Protein AF-A0A2L2XI85-F1 (afdb_monomer)

Sequence (77 aa):
MDVTTLGIHPDMAQYLAELGIVDLHGGHIPLRQVGRLQRVLRLRSSLGVNFTGAAIITELLERMEGMQEELERLRRR

Structure (mmCIF, N/CA/C/O backbone):
data_AF-A0A2L2XI85-F1
#
_entry.id   AF-A0A2L2XI85-F1
#
loop_
_atom_site.group_PDB
_atom_site.id
_atom_site.type_symbol
_atom_site.label_atom_id
_atom_site.label_alt_id
_atom_site.label_comp_id
_atom_site.label_asym_id
_atom_site.label_entity_id
_atom_site.label_seq_id
_atom_site.pdbx_PDB_ins_code
_atom_site.Cartn_x
_atom_site.Cartn_y
_atom_site.Cartn_z
_atom_site.occupancy
_atom_site.B_iso_or_equiv
_atom_site.auth_seq_id
_atom_site.auth_comp_id
_atom_site.auth_asym_id
_atom_site.auth_atom_id
_atom_site.pdbx_PDB_model_num
ATOM 1 N N . MET A 1 1 ? 14.288 1.876 -1.161 1.00 94.12 1 MET A N 1
ATOM 2 C CA . MET A 1 1 ? 14.255 0.408 -1.063 1.00 94.12 1 MET A CA 1
ATOM 3 C C . MET A 1 1 ? 14.085 -0.138 -2.461 1.00 94.12 1 MET A C 1
ATOM 5 O O . MET A 1 1 ? 13.180 0.317 -3.147 1.00 94.12 1 MET A O 1
ATOM 9 N N . ASP A 1 2 ? 14.986 -1.012 -2.893 1.00 94.88 2 ASP A N 1
ATOM 10 C CA . ASP A 1 2 ? 14.932 -1.639 -4.217 1.00 94.88 2 ASP A CA 1
ATOM 11 C C . ASP A 1 2 ? 13.677 -2.524 -4.331 1.00 94.88 2 ASP A C 1
ATOM 13 O O . ASP A 1 2 ? 13.391 -3.325 -3.437 1.00 94.88 2 ASP A O 1
ATOM 17 N N . VAL A 1 3 ? 12.908 -2.366 -5.408 1.00 93.31 3 VAL A N 1
ATOM 18 C CA . VAL A 1 3 ? 11.650 -3.100 -5.637 1.00 93.31 3 VAL A CA 1
ATOM 19 C C . VAL A 1 3 ? 11.853 -4.607 -5.783 1.00 93.31 3 VAL A C 1
ATOM 21 O O . VAL A 1 3 ? 11.004 -5.385 -5.347 1.00 93.31 3 VAL A O 1
ATOM 24 N N . THR A 1 4 ? 13.000 -5.040 -6.301 1.00 93.69 4 THR A N 1
ATOM 25 C CA . THR A 1 4 ? 13.313 -6.464 -6.467 1.00 93.69 4 THR A CA 1
ATOM 26 C C . THR A 1 4 ? 13.504 -7.151 -5.116 1.00 93.69 4 THR A C 1
ATOM 28 O O . THR A 1 4 ? 13.033 -8.270 -4.915 1.00 93.69 4 THR A O 1
ATOM 31 N N . THR A 1 5 ? 14.077 -6.443 -4.135 1.00 94.12 5 THR A N 1
ATOM 32 C CA . THR A 1 5 ? 14.223 -6.931 -2.749 1.00 94.12 5 THR A CA 1
ATOM 33 C C . THR A 1 5 ? 12.882 -7.076 -2.026 1.00 94.12 5 THR A C 1
ATOM 35 O O . THR A 1 5 ? 12.782 -7.803 -1.041 1.00 94.12 5 THR A O 1
ATOM 38 N N . LEU A 1 6 ? 11.837 -6.413 -2.532 1.00 89.50 6 LEU A N 1
ATOM 39 C CA . LEU A 1 6 ? 10.458 -6.532 -2.060 1.00 89.50 6 LEU A CA 1
ATOM 40 C C . LEU A 1 6 ? 9.674 -7.644 -2.773 1.00 89.50 6 LEU A C 1
ATOM 42 O O . LEU A 1 6 ? 8.484 -7.806 -2.507 1.00 89.50 6 LEU A O 1
ATOM 46 N N . GLY A 1 7 ? 10.309 -8.392 -3.682 1.00 92.25 7 GLY A N 1
ATOM 47 C CA . GLY A 1 7 ? 9.638 -9.390 -4.516 1.00 92.25 7 GLY A CA 1
ATOM 48 C C . GLY A 1 7 ? 8.715 -8.774 -5.571 1.00 92.25 7 GLY A C 1
ATOM 49 O O . GLY A 1 7 ? 7.817 -9.451 -6.070 1.00 92.25 7 GLY A O 1
ATOM 50 N N . ILE A 1 8 ? 8.900 -7.491 -5.897 1.00 92.25 8 ILE A N 1
ATOM 51 C CA . ILE A 1 8 ? 8.084 -6.767 -6.871 1.00 92.25 8 ILE A CA 1
ATOM 52 C C . ILE A 1 8 ? 8.858 -6.688 -8.184 1.00 92.25 8 ILE A C 1
ATOM 54 O O . ILE A 1 8 ? 9.978 -6.180 -8.235 1.00 92.25 8 ILE A O 1
ATOM 58 N N . HIS A 1 9 ? 8.245 -7.184 -9.258 1.00 94.38 9 HIS A N 1
ATOM 59 C CA . HIS A 1 9 ? 8.818 -7.079 -10.597 1.00 94.38 9 HIS A CA 1
ATOM 60 C C . HIS A 1 9 ? 8.946 -5.599 -11.016 1.00 94.38 9 HIS A C 1
ATOM 62 O O . HIS A 1 9 ? 7.997 -4.845 -10.779 1.00 94.38 9 HIS A O 1
ATOM 68 N N . PRO A 1 10 ? 10.042 -5.168 -11.672 1.00 94.06 10 PRO A N 1
ATOM 69 C CA . PRO A 1 10 ? 10.228 -3.775 -12.091 1.00 94.06 10 PRO A CA 1
ATOM 70 C C . PRO A 1 10 ? 9.049 -3.195 -12.883 1.00 94.06 10 PRO A C 1
ATOM 72 O O . PRO A 1 10 ? 8.571 -2.115 -12.549 1.00 94.06 10 PRO A O 1
ATOM 75 N N . ASP A 1 11 ? 8.502 -3.944 -13.844 1.00 95.81 11 ASP A N 1
ATOM 76 C CA . ASP A 1 11 ? 7.336 -3.499 -14.626 1.00 95.81 11 ASP A CA 1
ATOM 77 C C . ASP A 1 11 ? 6.085 -3.300 -13.760 1.00 95.81 11 ASP A C 1
ATOM 79 O O . ASP A 1 11 ? 5.302 -2.378 -13.975 1.00 95.81 11 ASP A O 1
ATOM 83 N N . MET A 1 12 ? 5.904 -4.138 -12.733 1.00 94.50 12 MET A N 1
ATOM 84 C CA . MET A 1 12 ? 4.809 -3.969 -11.779 1.00 94.50 12 MET A CA 1
ATOM 85 C C . MET A 1 12 ? 5.027 -2.721 -10.924 1.00 94.50 12 MET A C 1
ATOM 87 O O . MET A 1 12 ? 4.078 -1.986 -10.674 1.00 94.50 12 MET A O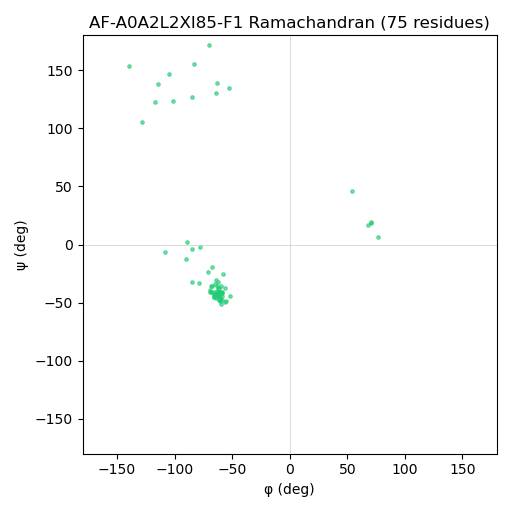 1
ATOM 91 N N . ALA A 1 13 ? 6.261 -2.462 -10.486 1.00 95.38 13 ALA A N 1
ATOM 92 C CA . ALA A 1 13 ? 6.582 -1.245 -9.750 1.00 95.38 13 ALA A CA 1
ATOM 93 C C . ALA A 1 13 ? 6.338 0.013 -10.596 1.00 95.38 13 ALA A C 1
ATOM 95 O O . ALA A 1 13 ? 5.775 0.980 -10.088 1.00 95.38 13 ALA A O 1
ATOM 96 N N . GLN A 1 14 ? 6.705 -0.024 -11.878 1.00 97.00 14 GLN A N 1
ATOM 97 C CA . GLN A 1 14 ? 6.445 1.052 -12.830 1.00 97.00 14 GLN A CA 1
ATOM 98 C C . GLN A 1 14 ? 4.939 1.290 -12.997 1.00 97.00 14 GLN A C 1
ATOM 100 O O . GLN A 1 14 ? 4.473 2.416 -12.848 1.00 97.00 14 GLN A O 1
ATOM 105 N N . TYR A 1 15 ? 4.158 0.226 -13.186 1.00 95.62 15 TYR A N 1
ATOM 106 C CA . TYR A 1 15 ? 2.701 0.317 -13.269 1.00 95.62 15 TYR A CA 1
ATOM 107 C C 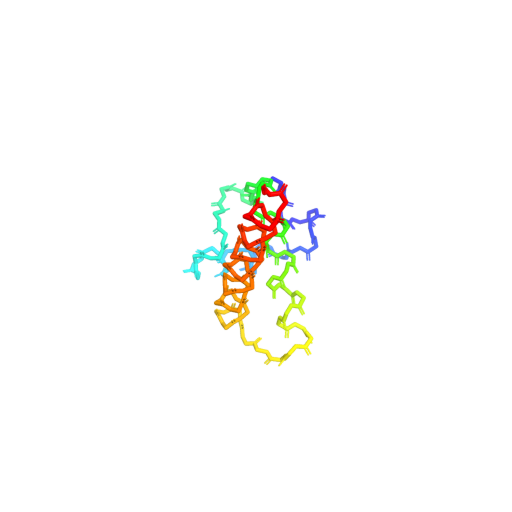. TYR A 1 15 ? 2.068 0.903 -11.993 1.00 95.62 15 TYR A C 1
ATOM 109 O O . TYR A 1 15 ? 1.178 1.748 -12.054 1.00 95.62 15 TYR A O 1
ATOM 117 N N . LEU A 1 16 ? 2.544 0.502 -10.810 1.00 95.75 16 LEU A N 1
ATOM 118 C CA . LEU A 1 16 ? 2.080 1.063 -9.536 1.00 95.75 16 LEU A CA 1
ATOM 119 C C . LEU A 1 16 ? 2.435 2.551 -9.388 1.00 95.75 16 LEU A C 1
ATOM 121 O O . LEU A 1 16 ? 1.661 3.298 -8.785 1.00 95.75 16 LEU A O 1
ATOM 125 N N . ALA A 1 17 ? 3.575 2.979 -9.932 1.00 96.75 17 ALA A N 1
ATOM 126 C CA . ALA A 1 17 ? 3.972 4.382 -9.959 1.00 96.75 17 ALA A CA 1
ATOM 127 C C . ALA A 1 17 ? 3.091 5.208 -10.908 1.00 96.75 17 ALA A C 1
ATOM 129 O O . ALA A 1 17 ? 2.652 6.295 -10.543 1.00 96.75 17 ALA A O 1
ATOM 130 N N . GLU A 1 18 ? 2.747 4.667 -12.078 1.00 96.38 18 GLU A N 1
ATOM 131 C CA . GLU A 1 18 ? 1.813 5.294 -13.027 1.00 96.38 18 GLU A CA 1
ATOM 132 C C . GLU A 1 18 ? 0.405 5.467 -12.442 1.00 96.38 18 GLU A C 1
ATOM 134 O O . GLU A 1 18 ? -0.277 6.447 -12.734 1.00 96.38 18 GLU A O 1
ATOM 139 N N . LEU A 1 19 ? -0.015 4.557 -11.560 1.00 94.44 19 LEU A N 1
ATOM 140 C CA . LEU A 1 19 ? -1.257 4.680 -10.791 1.00 94.44 19 LEU A CA 1
ATOM 141 C C . LEU A 1 19 ? -1.153 5.641 -9.589 1.00 94.44 19 LEU A C 1
ATOM 143 O O . LEU A 1 19 ? -2.139 5.820 -8.874 1.00 94.44 19 LEU A O 1
ATOM 147 N N . GLY A 1 20 ? 0.021 6.222 -9.323 1.00 94.44 20 GLY A N 1
ATOM 148 C CA . GLY A 1 20 ? 0.265 7.114 -8.185 1.00 94.44 20 GLY A CA 1
ATOM 149 C C . GLY A 1 20 ? 0.275 6.412 -6.820 1.00 94.44 20 GLY A C 1
ATOM 150 O O . GLY A 1 20 ? 0.107 7.057 -5.786 1.00 94.44 20 GLY A O 1
ATOM 151 N N . ILE A 1 21 ? 0.438 5.085 -6.785 1.00 95.62 21 ILE A N 1
ATOM 152 C CA . ILE A 1 21 ? 0.411 4.303 -5.537 1.00 95.62 21 ILE A CA 1
ATOM 153 C C . ILE A 1 21 ? 1.747 4.416 -4.789 1.00 95.62 21 ILE A C 1
ATOM 155 O O . ILE A 1 21 ? 1.765 4.401 -3.554 1.00 95.62 21 ILE A O 1
ATOM 159 N N . VAL A 1 22 ? 2.850 4.540 -5.530 1.00 96.44 22 VAL A N 1
ATOM 160 C CA . VAL A 1 22 ? 4.216 4.694 -5.011 1.00 96.44 22 VAL A CA 1
ATOM 161 C C . VAL A 1 22 ? 5.000 5.708 -5.833 1.00 96.44 22 VAL A C 1
ATOM 163 O O . VAL A 1 22 ? 4.762 5.856 -7.027 1.00 96.44 22 VAL A O 1
ATOM 166 N N . ASP A 1 23 ? 5.991 6.335 -5.209 1.00 96.56 23 ASP A N 1
ATOM 167 C CA . ASP A 1 23 ? 7.025 7.072 -5.928 1.00 96.56 23 ASP A CA 1
ATOM 168 C C . ASP A 1 23 ? 8.119 6.079 -6.338 1.00 96.56 23 ASP A C 1
ATOM 170 O O . ASP A 1 23 ? 8.650 5.356 -5.489 1.00 96.56 23 ASP A O 1
ATOM 174 N N . LEU A 1 24 ? 8.474 6.040 -7.623 1.00 97.06 24 LEU A N 1
ATOM 175 C CA . LEU A 1 24 ? 9.537 5.175 -8.136 1.00 97.06 24 LEU A CA 1
ATOM 176 C C . LEU A 1 24 ? 10.680 6.013 -8.712 1.00 97.06 24 LEU A C 1
ATOM 178 O O . LEU A 1 24 ? 10.498 6.790 -9.646 1.00 97.06 24 LEU A O 1
ATOM 182 N N . HIS A 1 25 ? 11.885 5.814 -8.180 1.00 95.50 25 HIS A N 1
ATOM 183 C CA . HIS A 1 25 ? 13.100 6.486 -8.634 1.00 95.50 25 HIS A CA 1
ATOM 184 C C . HIS A 1 25 ? 14.181 5.446 -8.921 1.00 95.50 25 HIS A C 1
ATOM 186 O O . HIS A 1 25 ? 14.734 4.855 -7.996 1.00 95.50 25 HIS A O 1
ATOM 192 N N . GLY A 1 26 ? 14.464 5.182 -10.202 1.00 93.06 26 GLY A N 1
ATOM 193 C CA . GLY A 1 26 ? 15.508 4.231 -10.606 1.00 93.06 26 GLY A CA 1
ATOM 194 C C . GLY A 1 26 ? 15.347 2.845 -9.968 1.00 93.06 26 GLY A C 1
ATOM 195 O O . GLY A 1 26 ? 16.296 2.323 -9.390 1.00 93.06 26 GLY A O 1
ATOM 196 N N . GLY A 1 27 ? 14.129 2.292 -9.968 1.00 94.12 27 GLY A N 1
ATOM 197 C CA . GLY A 1 27 ? 13.836 0.990 -9.349 1.00 94.12 27 GLY A CA 1
ATOM 198 C C . GLY A 1 27 ? 13.730 1.005 -7.819 1.00 94.12 27 GLY A C 1
ATOM 199 O O . GLY A 1 27 ? 13.593 -0.050 -7.206 1.00 94.12 27 GLY A O 1
ATOM 200 N N . HIS A 1 28 ? 13.779 2.176 -7.181 1.00 97.00 28 HIS A N 1
ATOM 201 C CA . HIS A 1 28 ? 13.679 2.304 -5.731 1.00 97.00 28 HIS A CA 1
ATOM 202 C C . HIS A 1 28 ? 12.413 3.047 -5.315 1.00 97.00 28 HIS A C 1
ATOM 204 O O . HIS A 1 28 ? 12.092 4.094 -5.873 1.00 97.00 28 HIS A O 1
ATOM 210 N N . ILE A 1 29 ? 11.755 2.550 -4.265 1.00 96.69 29 ILE A N 1
ATOM 211 C CA . ILE A 1 29 ? 10.658 3.247 -3.585 1.00 96.69 29 ILE A CA 1
ATOM 212 C C . ILE A 1 29 ? 11.119 3.833 -2.241 1.00 96.69 29 ILE A C 1
ATOM 214 O O . ILE A 1 29 ? 11.967 3.233 -1.561 1.00 96.69 29 ILE A O 1
ATOM 218 N N . PRO A 1 30 ? 10.584 4.984 -1.802 1.00 96.94 30 PRO A N 1
ATOM 219 C CA . PRO A 1 30 ? 10.804 5.504 -0.458 1.00 96.94 30 PRO A CA 1
ATOM 220 C C . PRO A 1 30 ? 10.467 4.476 0.628 1.00 96.94 30 PRO A C 1
ATOM 222 O O . PRO A 1 30 ? 9.401 3.866 0.605 1.00 96.94 30 PRO A O 1
ATOM 225 N N . LEU A 1 31 ? 11.334 4.329 1.639 1.00 95.44 31 LEU A N 1
ATOM 226 C CA . LEU A 1 31 ? 11.124 3.362 2.730 1.00 95.44 31 LEU A CA 1
ATOM 227 C C . LEU A 1 31 ? 9.773 3.572 3.441 1.00 95.44 31 LEU A C 1
ATOM 229 O O . LEU A 1 31 ? 9.075 2.611 3.746 1.00 95.44 31 LEU A O 1
ATOM 233 N N . ARG A 1 32 ? 9.363 4.836 3.613 1.00 95.50 32 ARG A N 1
ATOM 234 C CA . ARG A 1 32 ? 8.064 5.223 4.191 1.00 95.50 32 ARG A CA 1
ATOM 235 C C . ARG A 1 32 ? 6.849 4.659 3.434 1.00 95.50 32 ARG A C 1
ATOM 237 O O . ARG A 1 32 ? 5.794 4.500 4.030 1.00 95.50 32 ARG A O 1
ATOM 244 N N . GLN A 1 33 ? 6.980 4.361 2.137 1.00 96.00 33 GLN A N 1
ATOM 245 C CA . GLN A 1 33 ? 5.889 3.841 1.304 1.00 96.00 33 GLN A CA 1
ATOM 246 C C . GLN A 1 33 ? 5.813 2.310 1.299 1.00 96.00 33 GLN A C 1
ATOM 248 O O . GLN A 1 33 ? 4.794 1.764 0.885 1.00 96.00 33 GLN A O 1
ATOM 253 N N . VAL A 1 34 ? 6.839 1.607 1.795 1.00 95.44 34 VAL A N 1
ATOM 254 C CA . VAL A 1 34 ? 6.908 0.135 1.768 1.00 95.44 34 VAL A CA 1
ATOM 255 C C . VAL A 1 34 ? 5.745 -0.493 2.534 1.00 95.44 34 VAL A C 1
ATOM 257 O O . VAL A 1 34 ? 5.064 -1.371 2.007 1.00 95.44 34 VAL A O 1
ATOM 260 N N . GLY A 1 35 ? 5.475 -0.019 3.754 1.00 95.25 35 GLY A N 1
ATOM 261 C CA . GLY A 1 35 ? 4.384 -0.552 4.578 1.00 95.25 35 GLY A CA 1
ATOM 262 C C . GLY A 1 35 ? 3.010 -0.339 3.936 1.00 95.25 35 GLY A C 1
ATOM 263 O O . GLY A 1 35 ? 2.207 -1.272 3.849 1.00 95.25 35 GLY A O 1
ATOM 264 N N . ARG A 1 36 ? 2.769 0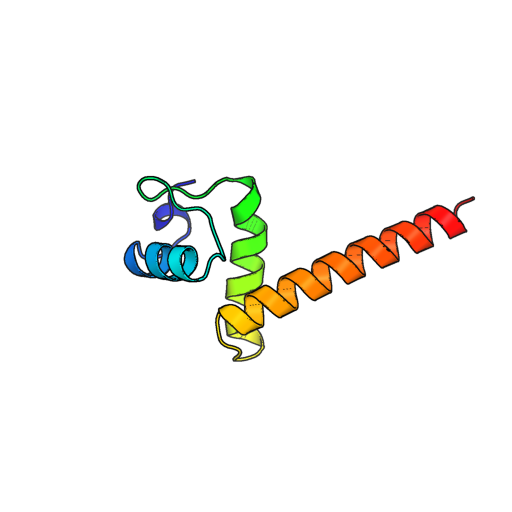.868 3.407 1.00 95.56 36 ARG A N 1
ATOM 265 C CA . ARG A 1 36 ? 1.532 1.201 2.688 1.00 95.56 36 ARG A CA 1
ATOM 266 C C . ARG A 1 36 ? 1.367 0.344 1.433 1.00 95.56 36 ARG A C 1
ATOM 268 O O . ARG A 1 36 ? 0.302 -0.229 1.222 1.00 95.56 36 ARG A O 1
ATOM 275 N N . LEU A 1 37 ? 2.428 0.163 0.647 1.00 95.62 37 LEU A N 1
ATOM 276 C CA . LEU A 1 37 ? 2.413 -0.699 -0.534 1.00 95.62 37 LEU A CA 1
ATOM 277 C C . LEU A 1 37 ? 2.081 -2.155 -0.178 1.00 95.62 37 LEU A C 1
ATOM 279 O O . LEU A 1 37 ? 1.218 -2.761 -0.807 1.00 95.62 37 LEU A O 1
ATOM 283 N N . GLN A 1 38 ? 2.700 -2.715 0.864 1.00 94.81 38 GLN A N 1
ATOM 284 C CA . GLN A 1 38 ? 2.382 -4.070 1.329 1.00 94.81 38 GLN A CA 1
ATOM 285 C C . GLN A 1 38 ? 0.909 -4.212 1.743 1.00 94.81 38 GLN A C 1
ATOM 287 O O . GLN A 1 38 ? 0.304 -5.262 1.518 1.00 94.81 38 GLN A O 1
ATOM 292 N N . ARG A 1 39 ? 0.319 -3.166 2.337 1.00 95.88 39 ARG A N 1
ATOM 293 C CA . ARG A 1 39 ? -1.107 -3.122 2.692 1.00 95.88 39 ARG A CA 1
ATOM 294 C C . ARG A 1 39 ? -1.993 -3.156 1.444 1.00 95.88 39 ARG A C 1
ATOM 296 O O . ARG A 1 39 ? -2.906 -3.978 1.400 1.00 95.88 39 ARG A O 1
ATOM 303 N N . VAL A 1 40 ? -1.653 -2.390 0.406 1.00 96.81 40 VAL A N 1
ATOM 304 C CA . VAL A 1 40 ? -2.332 -2.424 -0.904 1.00 96.81 40 VAL A CA 1
ATOM 305 C C . VAL A 1 40 ? -2.257 -3.814 -1.542 1.00 96.81 40 VA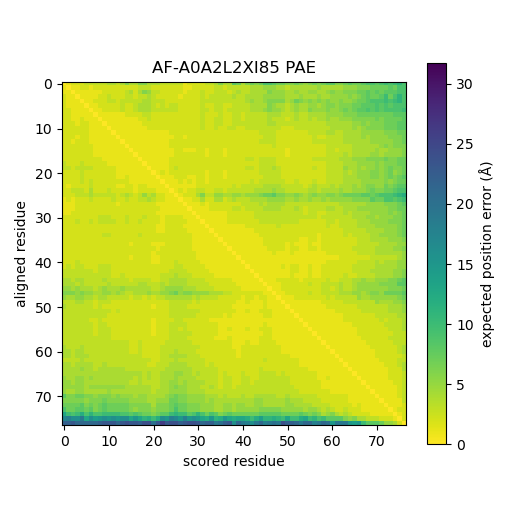L A C 1
ATOM 307 O O . VAL A 1 40 ? -3.288 -4.371 -1.921 1.00 96.81 40 VAL A O 1
ATOM 310 N N . LEU A 1 41 ? -1.061 -4.407 -1.630 1.00 94.81 41 LEU A N 1
ATOM 311 C CA . LEU A 1 41 ? -0.866 -5.729 -2.243 1.00 94.81 41 LEU A CA 1
ATOM 312 C C . LEU A 1 41 ? -1.691 -6.811 -1.533 1.00 94.81 41 LEU A C 1
ATOM 314 O O . LEU A 1 41 ? -2.365 -7.610 -2.186 1.00 94.81 41 LEU A O 1
ATOM 318 N N . ARG A 1 42 ? -1.686 -6.793 -0.195 1.00 95.31 42 ARG A N 1
ATOM 319 C CA . ARG A 1 42 ? -2.460 -7.721 0.632 1.00 95.31 42 ARG A CA 1
ATOM 320 C C . ARG A 1 42 ? -3.966 -7.520 0.477 1.00 95.31 42 ARG A C 1
ATOM 322 O O . ARG A 1 42 ? -4.682 -8.501 0.312 1.00 95.31 42 ARG A O 1
ATOM 329 N N . LEU A 1 43 ? -4.458 -6.279 0.487 1.00 96.56 43 LEU A N 1
ATOM 330 C CA . LEU A 1 43 ? -5.886 -5.996 0.298 1.00 96.56 43 LEU A CA 1
ATOM 331 C C . LEU A 1 43 ? -6.379 -6.476 -1.065 1.00 96.56 43 LEU A C 1
ATOM 333 O O . LEU A 1 43 ? -7.415 -7.133 -1.139 1.00 96.56 43 LEU A O 1
ATOM 337 N N . ARG A 1 44 ? -5.603 -6.232 -2.126 1.00 95.75 44 ARG A N 1
ATOM 338 C CA . ARG A 1 44 ? -5.877 -6.796 -3.451 1.00 95.75 44 ARG A CA 1
ATOM 339 C C . ARG A 1 44 ? -5.980 -8.322 -3.403 1.00 95.75 44 ARG A C 1
ATOM 341 O O . ARG A 1 44 ? -6.944 -8.866 -3.931 1.00 95.75 44 ARG A O 1
ATOM 348 N N . SER A 1 45 ? -5.026 -9.016 -2.771 1.00 95.38 45 SER A N 1
ATOM 349 C CA . SER A 1 45 ? -5.064 -10.486 -2.699 1.00 95.38 45 SER A CA 1
ATOM 350 C C . SER A 1 45 ? -6.218 -11.025 -1.853 1.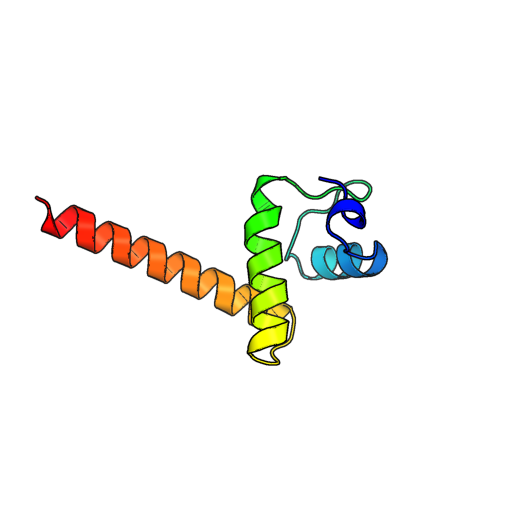00 95.38 45 SER A C 1
ATOM 352 O O . SER A 1 45 ? -6.781 -12.059 -2.188 1.00 95.38 45 SER A O 1
ATOM 354 N N . SER A 1 46 ? -6.574 -10.337 -0.766 1.00 97.06 46 SER A N 1
ATOM 355 C CA . SER A 1 46 ? -7.572 -10.815 0.194 1.00 97.06 46 SER A CA 1
ATOM 356 C C . SER A 1 46 ? -9.008 -10.488 -0.209 1.00 97.06 46 SER A C 1
ATOM 358 O O . SER A 1 46 ? -9.907 -11.257 0.111 1.00 97.06 46 SER A O 1
ATOM 360 N N . LEU A 1 47 ? -9.235 -9.357 -0.885 1.00 94.56 47 LEU A N 1
ATOM 361 C CA . LEU A 1 47 ? -10.575 -8.872 -1.241 1.00 94.56 47 LEU A CA 1
ATOM 362 C C . LEU A 1 47 ? -10.890 -8.993 -2.738 1.00 94.56 47 LEU A C 1
ATOM 364 O O . LEU A 1 47 ? -12.005 -8.687 -3.148 1.00 94.56 47 LEU A O 1
ATOM 368 N N . GLY A 1 48 ? -9.92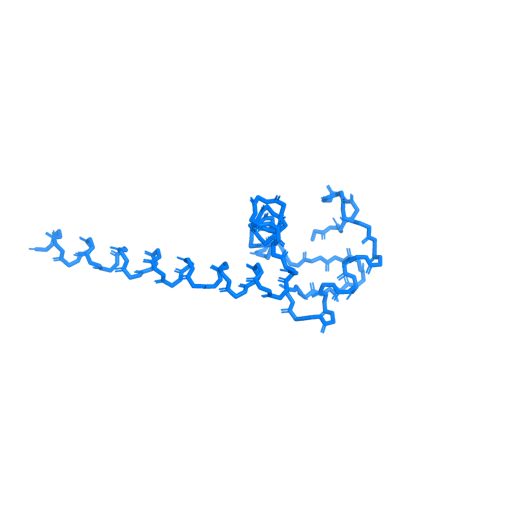1 -9.389 -3.568 1.00 95.00 48 GLY A N 1
ATOM 369 C CA . GLY A 1 48 ? -10.108 -9.509 -5.018 1.00 95.00 48 GLY A CA 1
ATOM 370 C C . GLY A 1 48 ? -10.314 -8.171 -5.739 1.00 95.00 48 GLY A C 1
ATOM 371 O O . GLY A 1 48 ? -10.791 -8.146 -6.871 1.00 95.00 48 GLY A O 1
ATOM 372 N N . VAL A 1 49 ? -9.966 -7.051 -5.101 1.00 96.50 49 VAL A N 1
ATOM 373 C CA . VAL A 1 49 ? -10.073 -5.708 -5.689 1.00 96.50 49 VAL A CA 1
ATOM 374 C C . VAL A 1 49 ? -8.863 -5.389 -6.569 1.00 96.50 49 VAL A C 1
ATOM 376 O O . VAL A 1 49 ? -7.770 -5.916 -6.370 1.00 96.50 49 VAL A O 1
ATOM 379 N N . ASN A 1 50 ? -9.023 -4.489 -7.539 1.00 95.81 50 ASN A N 1
ATOM 380 C CA . ASN A 1 50 ? -7.890 -3.990 -8.324 1.00 95.81 50 ASN A CA 1
ATOM 381 C C . ASN A 1 50 ? -6.956 -3.088 -7.477 1.00 95.81 50 ASN A C 1
ATOM 383 O O . 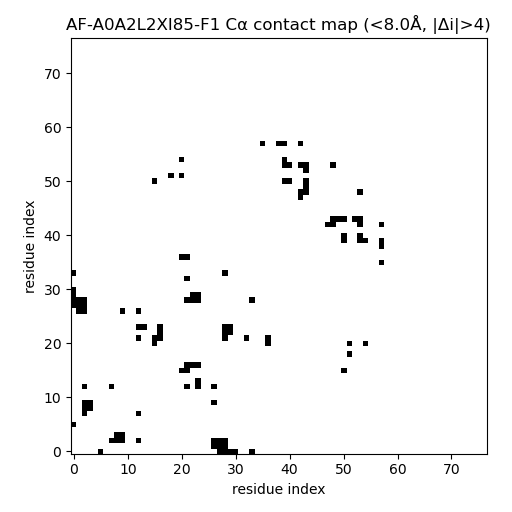ASN A 1 50 ? -7.265 -2.744 -6.335 1.00 95.81 50 ASN A O 1
ATOM 387 N N . PHE A 1 51 ? -5.794 -2.709 -8.021 1.00 95.94 51 PHE A N 1
ATOM 388 C CA . PHE A 1 51 ? -4.794 -1.918 -7.287 1.00 95.94 51 PHE A CA 1
ATOM 389 C C . PHE A 1 51 ? -5.310 -0.545 -6.850 1.00 95.94 51 PHE A C 1
ATOM 391 O O . PHE A 1 51 ? -5.094 -0.155 -5.706 1.00 95.94 51 PHE A O 1
ATOM 398 N N . THR A 1 52 ? -6.030 0.158 -7.726 1.00 95.69 52 THR A N 1
ATOM 399 C CA . THR A 1 52 ? -6.644 1.453 -7.405 1.00 95.69 52 THR A CA 1
ATOM 400 C C . THR A 1 52 ? -7.643 1.320 -6.257 1.00 95.69 52 THR A C 1
ATOM 402 O O . THR A 1 52 ? -7.585 2.080 -5.296 1.00 95.69 52 THR A O 1
ATOM 405 N N . GLY A 1 53 ? -8.511 0.308 -6.302 1.00 96.94 53 GLY A N 1
ATOM 406 C CA . GLY A 1 53 ? -9.463 0.008 -5.237 1.00 96.94 53 GLY A CA 1
ATOM 407 C C . GLY A 1 53 ? -8.766 -0.331 -3.921 1.00 96.94 53 GLY A C 1
ATOM 408 O O . GLY A 1 53 ? -9.124 0.214 -2.882 1.00 96.94 53 GLY A O 1
ATOM 409 N N . ALA A 1 54 ? -7.721 -1.162 -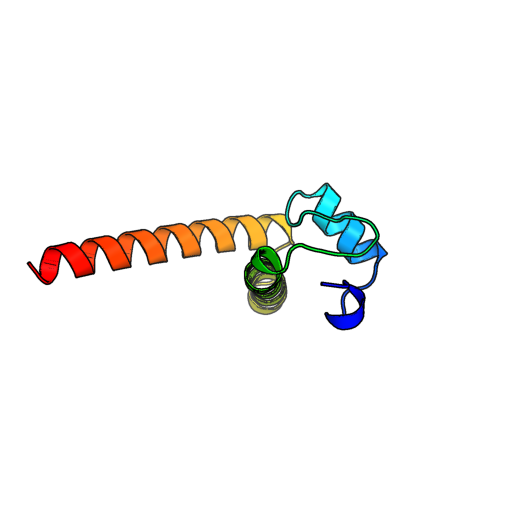3.955 1.00 97.56 54 ALA A N 1
ATOM 410 C CA . ALA A 1 54 ? -6.921 -1.470 -2.770 1.00 97.56 54 ALA A CA 1
ATOM 411 C C . ALA A 1 54 ? -6.225 -0.227 -2.184 1.00 97.56 54 ALA A C 1
ATOM 413 O O . ALA A 1 54 ? -6.146 -0.099 -0.962 1.00 97.56 54 ALA A O 1
ATOM 414 N N . ALA A 1 55 ? -5.746 0.693 -3.026 1.00 96.38 55 ALA A N 1
ATOM 415 C CA . ALA A 1 55 ? -5.147 1.955 -2.592 1.00 96.38 55 ALA A CA 1
ATOM 416 C C . ALA A 1 55 ? -6.171 2.873 -1.911 1.00 96.38 55 ALA A C 1
ATOM 418 O O . ALA A 1 55 ? -5.898 3.371 -0.819 1.00 96.38 55 ALA A O 1
ATOM 419 N N . ILE A 1 56 ? -7.365 3.018 -2.494 1.00 96.50 56 ILE A N 1
ATOM 420 C CA . ILE A 1 56 ? -8.469 3.786 -1.900 1.00 96.50 56 ILE A CA 1
ATOM 421 C C . ILE A 1 56 ? -8.872 3.186 -0.550 1.00 96.50 56 ILE A C 1
ATOM 423 O O . ILE A 1 56 ? -8.964 3.899 0.444 1.00 96.50 56 ILE A O 1
ATOM 427 N N . ILE A 1 57 ? -9.070 1.867 -0.481 1.00 97.31 57 ILE A N 1
ATOM 428 C CA . ILE A 1 57 ? -9.422 1.186 0.774 1.00 97.31 57 ILE A CA 1
ATOM 429 C C . ILE A 1 57 ? -8.324 1.385 1.823 1.00 97.31 57 ILE A C 1
ATOM 431 O O . ILE A 1 57 ? -8.631 1.640 2.984 1.00 97.31 57 ILE A O 1
ATOM 435 N N . THR A 1 58 ? -7.052 1.304 1.424 1.00 96.69 58 THR A N 1
ATOM 436 C CA . THR A 1 58 ? -5.917 1.552 2.325 1.00 96.69 58 THR A CA 1
ATOM 437 C C . THR A 1 58 ? -5.978 2.954 2.925 1.00 96.69 58 THR A C 1
ATOM 439 O O . THR A 1 58 ? -5.868 3.089 4.139 1.00 96.69 58 THR A O 1
ATOM 442 N N . GLU A 1 59 ? -6.212 3.976 2.103 1.00 96.19 59 GLU A N 1
ATOM 443 C CA . GLU A 1 59 ? -6.343 5.362 2.566 1.00 96.19 59 GLU A CA 1
ATOM 444 C C . GLU A 1 59 ? -7.537 5.546 3.515 1.00 96.19 59 GLU A C 1
ATOM 446 O O . GLU A 1 59 ? -7.427 6.217 4.540 1.00 96.19 59 GLU A O 1
ATOM 451 N N . LEU A 1 60 ? -8.680 4.921 3.217 1.00 97.69 60 LEU A N 1
ATOM 452 C CA . LEU A 1 60 ? -9.855 4.978 4.090 1.00 97.69 60 LEU A CA 1
ATOM 453 C C . LEU A 1 60 ? -9.582 4.340 5.457 1.00 97.69 60 LEU A C 1
ATOM 455 O O . LEU A 1 60 ? -9.948 4.918 6.479 1.00 97.69 60 LEU A O 1
ATOM 459 N N . LEU A 1 61 ? -8.908 3.187 5.485 1.00 96.56 61 LEU A N 1
ATOM 460 C CA . LEU A 1 61 ? -8.510 2.529 6.730 1.00 96.56 61 LEU A CA 1
ATOM 461 C C . LEU A 1 61 ? -7.533 3.393 7.535 1.00 96.56 61 LEU A C 1
ATOM 463 O O . LEU A 1 61 ? -7.736 3.557 8.731 1.00 96.56 61 LEU A O 1
ATOM 467 N N . GLU A 1 62 ? -6.536 4.003 6.889 1.00 95.62 62 GLU A N 1
ATOM 468 C CA . GLU A 1 62 ? -5.588 4.925 7.540 1.00 95.62 62 GLU A CA 1
ATOM 469 C C . GLU A 1 62 ? -6.310 6.131 8.169 1.00 95.62 62 GLU A C 1
ATOM 471 O O . GLU A 1 62 ? -6.016 6.529 9.297 1.00 95.62 62 GLU A O 1
ATOM 476 N N . ARG A 1 63 ? -7.317 6.686 7.481 1.00 97.94 63 ARG A N 1
ATOM 477 C CA . ARG A 1 63 ? -8.151 7.767 8.030 1.00 97.94 63 ARG A CA 1
ATOM 478 C C . ARG A 1 63 ? -8.991 7.303 9.221 1.00 97.94 63 ARG A C 1
ATOM 480 O O . ARG A 1 63 ? -9.109 8.042 10.195 1.00 97.94 63 ARG A O 1
ATOM 487 N N . MET A 1 64 ? -9.557 6.097 9.165 1.00 98.38 64 MET A N 1
ATOM 488 C CA . MET A 1 64 ? -10.316 5.516 10.278 1.00 98.38 64 MET A CA 1
ATOM 489 C C . MET A 1 64 ? -9.430 5.243 11.500 1.00 98.38 64 MET A C 1
ATOM 491 O O . MET A 1 64 ? -9.844 5.560 12.613 1.00 98.38 64 MET A O 1
ATOM 495 N N . GLU A 1 65 ? -8.223 4.704 11.296 1.00 97.06 65 GLU A N 1
ATOM 496 C CA . GLU A 1 65 ? -7.207 4.501 12.340 1.00 97.06 65 GLU A CA 1
ATOM 497 C C . GLU A 1 65 ? -6.890 5.843 13.029 1.00 97.06 65 GLU A C 1
ATOM 499 O O . GLU A 1 65 ? -7.012 5.960 14.249 1.00 97.06 65 GLU A O 1
ATOM 504 N N . GLY A 1 66 ? -6.620 6.900 12.252 1.00 97.62 66 GLY A N 1
ATOM 505 C CA . GLY A 1 66 ? -6.363 8.240 12.794 1.00 97.62 66 GLY A CA 1
ATOM 506 C C . GLY A 1 66 ? -7.538 8.829 13.586 1.00 97.62 66 GLY A C 1
ATOM 507 O O . GLY A 1 66 ? -7.343 9.393 14.663 1.00 97.62 66 GLY A O 1
ATOM 508 N N . MET A 1 67 ? -8.771 8.654 13.100 1.00 98.31 67 MET A N 1
ATOM 509 C CA . MET A 1 67 ? -9.974 9.081 13.826 1.00 98.31 67 MET A CA 1
ATOM 510 C C . MET A 1 67 ? -10.152 8.332 15.155 1.00 98.31 67 MET A C 1
ATOM 512 O O . MET A 1 67 ? -10.559 8.926 16.154 1.00 98.31 67 MET A O 1
ATOM 516 N N . GLN A 1 68 ? -9.867 7.027 15.184 1.00 98.00 68 GLN A N 1
ATOM 517 C CA . GLN A 1 68 ? -9.954 6.222 16.405 1.00 98.00 68 GLN A CA 1
ATOM 518 C C . GLN A 1 68 ? -8.910 6.659 17.436 1.00 98.00 68 GLN A C 1
ATOM 520 O O . GLN A 1 68 ? -9.251 6.837 18.606 1.00 98.00 68 GLN A O 1
ATOM 525 N N . GLU A 1 69 ? -7.674 6.915 17.003 1.00 97.88 69 GLU A N 1
ATOM 526 C CA . GLU A 1 69 ? -6.626 7.445 17.878 1.00 97.88 69 GLU A CA 1
ATOM 527 C C . GLU A 1 69 ? -7.014 8.793 18.499 1.00 97.88 69 GLU A C 1
ATOM 529 O O . GLU A 1 69 ? -6.768 9.026 19.685 1.00 97.88 69 GLU A O 1
ATOM 534 N N . GLU A 1 70 ? -7.633 9.688 17.727 1.00 97.56 70 GLU A N 1
ATOM 535 C CA . GLU A 1 70 ? -8.101 10.979 18.233 1.00 97.56 70 GLU A CA 1
ATOM 536 C C . GLU A 1 70 ? -9.195 10.811 19.298 1.00 97.56 70 GLU A C 1
ATOM 538 O O . GLU A 1 70 ? -9.102 11.398 20.381 1.00 97.56 70 GLU A O 1
ATOM 543 N N . LEU A 1 71 ? -10.186 9.950 19.043 1.00 97.94 71 LEU A N 1
ATOM 544 C CA . LEU A 1 71 ? -11.236 9.630 20.015 1.00 97.94 71 LEU A CA 1
ATOM 545 C C . LEU A 1 71 ? -10.663 9.053 21.315 1.00 97.94 71 LEU A C 1
ATOM 547 O O . LEU A 1 71 ? -11.110 9.420 22.403 1.00 97.94 71 LEU A O 1
ATOM 551 N N . GLU A 1 72 ? -9.666 8.171 21.231 1.00 97.44 72 GLU A N 1
ATOM 552 C CA . GLU A 1 72 ? -8.996 7.633 22.416 1.00 97.44 72 GLU A CA 1
ATOM 553 C C . GLU A 1 72 ? -8.243 8.706 23.202 1.00 97.44 72 GLU A C 1
ATOM 555 O O . GLU A 1 72 ? -8.327 8.732 24.431 1.00 97.44 72 GLU A O 1
ATOM 560 N N . ARG A 1 73 ? -7.534 9.615 22.521 1.00 96.94 73 ARG A N 1
ATOM 561 C CA . ARG A 1 73 ? -6.836 10.734 23.176 1.00 96.94 73 ARG A CA 1
ATOM 562 C C . ARG A 1 73 ? -7.808 11.653 23.911 1.00 96.94 73 ARG A C 1
ATOM 564 O O . ARG A 1 73 ? -7.473 12.123 24.995 1.00 96.94 73 ARG A O 1
ATOM 571 N N . LEU A 1 74 ? -8.994 11.889 23.349 1.00 97.12 74 LEU A N 1
ATOM 572 C CA . LEU A 1 74 ? -10.042 12.692 23.985 1.00 97.12 74 LEU A CA 1
ATOM 573 C C . LEU A 1 74 ? -10.650 11.996 25.209 1.00 97.12 74 LEU A C 1
ATOM 575 O O . LEU A 1 74 ? -10.888 12.659 26.207 1.00 97.12 74 LEU A O 1
ATOM 579 N N . ARG A 1 75 ? -10.859 10.673 25.162 1.00 95.00 75 ARG A N 1
ATOM 580 C CA . ARG A 1 75 ? -11.410 9.888 26.287 1.00 95.00 75 ARG A CA 1
ATOM 581 C C . ARG A 1 75 ? -10.456 9.723 27.472 1.00 95.00 75 ARG A C 1
ATOM 583 O O . ARG A 1 75 ? -10.912 9.414 28.565 1.00 95.00 75 ARG A O 1
ATOM 590 N N . ARG A 1 76 ? -9.143 9.834 27.243 1.00 93.06 76 ARG A N 1
ATOM 591 C CA . ARG A 1 76 ? -8.107 9.733 28.290 1.00 93.06 76 ARG A CA 1
ATOM 592 C C . ARG A 1 76 ? -7.849 11.064 29.017 1.00 93.06 76 ARG A C 1
ATOM 594 O O . ARG A 1 76 ? -7.013 11.083 29.918 1.00 93.06 76 ARG A O 1
ATOM 601 N N . ARG A 1 77 ? -8.502 12.151 28.597 1.00 71.50 77 ARG A N 1
ATOM 602 C CA . ARG A 1 77 ? -8.544 13.437 29.308 1.00 71.50 77 ARG A CA 1
ATOM 603 C C . ARG A 1 77 ? -9.736 13.463 30.251 1.00 71.50 77 ARG A C 1
ATOM 605 O O . ARG A 1 77 ? -9.577 14.071 31.328 1.00 71.50 77 ARG A O 1
#

Mean predicted aligned error: 3.14 Å

Secondary structure (DSSP, 8-state):
-BTGGGT--HHHHHHHHHTTSS--BTTB--HHHHHHHHHHHHHHHHH---HHHHHHHHHHHHHHHHHHHHHHHHHT-

Nearest PDB structures (foldseek):
  5yc9-asse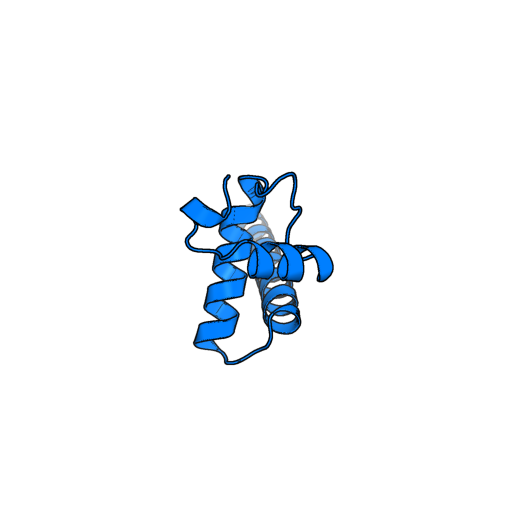mbly1_D  TM=5.465E-01  e=6.907E-01  Pseudomonas aeruginosa
  5y6o-assembly2_D  TM=3.539E-01  e=2.429E+00  Homo sapiens
  5y6o-assembly3_G  TM=3.548E-01  e=3.164E+00  Homo sapiens
  5y18-assembly1_A  TM=4.017E-01  e=6.133E+00  Homo sapiens

pLDDT: mean 95.47, std 3.16, range [71.5, 98.38]

Organism: NCBI:txid1898651

Solvent-accessible surface area (backbone atoms only — not comparable to full-atom values): 4377 Å² total; per-residue (Å²): 76,56,36,66,84,70,74,38,54,69,70,57,50,53,53,38,30,76,71,66,75,46,63,72,56,94,64,24,32,59,69,87,49,51,64,58,47,52,50,23,56,49,42,20,72,75,69,72,43,53,70,68,55,16,44,53,52,47,53,52,51,53,52,50,53,53,53,50,54,51,54,51,58,61,72,76,105

Foldseek 3Di:
DACVVVVHDQVNVVVCVVLVLFDDDPRDTDPVSSVLVVQLVVCCVPVVDDSNVSNVVSVVVVVVVVVVVVVVVVVVD

Radius of gyration: 14.8 Å; Cα contacts (8 Å, |Δi|>4): 60; chains: 1; bounding box: 27×24×44 Å